Protein AF-A0A9D6I3B8-F1 (afdb_monomer_lite)

pLDDT: mean 81.11, std 9.24, range [53.44, 91.25]

Radius of gyration: 12.64 Å; chains: 1; bounding box: 28×26×33 Å

Secondary structure (DSSP, 8-state):
---EEEEE-S-HHHHHHHHHHS-TTSEEEE-SSPPS--TTS---EEEEEGGGS-TT-HHHHHHHHHTTTS-EEEEES-HHHHTTS--SEEEESSP-HHHHHHHHHTT-

Foldseek 3Di:
DAAEEEEQDPDPVVLVVVVVLGDPSHHYHYDPPDDPDPPDDPHQEYEHEVVVPDPPDPSLVVQLVVQVVHAYEYEYCDPVSPVVRNHPYYAYPVGPSVVVNVSVVVSD

Sequence (108 aa):
MGLHALVLVQDSGLRELIRDLLLPDDEVLAVWPPPDDLRGAATQLLVVDADDLPEGTPHRELIRRWSRELPTVLLSSRVATARRHGVCLVLPKPIPLPLFYAFVDALR

Structure (mmCIF, N/CA/C/O backbone):
data_AF-A0A9D6I3B8-F1
#
_entry.id   AF-A0A9D6I3B8-F1
#
loop_
_atom_site.group_PDB
_atom_site.id
_atom_site.type_symbol
_atom_site.label_atom_id
_atom_site.label_alt_id
_atom_site.label_comp_id
_atom_site.label_asym_id
_atom_site.label_entity_id
_atom_site.label_seq_id
_atom_site.pdbx_PDB_ins_code
_atom_site.Cartn_x
_atom_site.Cartn_y
_atom_site.Cartn_z
_atom_site.occupancy
_atom_site.B_iso_or_equiv
_atom_site.auth_seq_id
_atom_site.auth_comp_id
_atom_site.auth_asym_id
_atom_site.auth_atom_id
_atom_site.pdbx_PDB_model_num
ATOM 1 N N . MET A 1 1 ? -12.457 0.241 14.259 1.00 64.81 1 MET A N 1
ATOM 2 C CA . MET A 1 1 ? -11.339 -0.713 14.417 1.00 64.81 1 MET A CA 1
ATOM 3 C C . MET A 1 1 ? -10.180 -0.142 13.622 1.00 64.81 1 MET A C 1
ATOM 5 O O . MET A 1 1 ? -10.447 0.371 12.544 1.00 64.81 1 MET A O 1
ATOM 9 N N . GLY A 1 2 ? -8.965 -0.128 14.173 1.00 77.12 2 GLY A N 1
ATOM 10 C CA . GLY A 1 2 ? -7.787 0.372 13.457 1.00 77.12 2 GLY A CA 1
ATOM 11 C C . GLY A 1 2 ? -7.385 -0.575 12.329 1.00 77.12 2 GLY A C 1
ATOM 12 O O . GLY A 1 2 ? -7.513 -1.790 12.482 1.00 77.12 2 GLY A O 1
ATOM 13 N N . LEU A 1 3 ? -6.943 -0.027 11.199 1.00 85.19 3 LEU A N 1
ATOM 14 C CA . LEU A 1 3 ? -6.412 -0.787 10.073 1.00 85.19 3 LEU A CA 1
ATOM 15 C C . LEU A 1 3 ? -4.924 -1.070 10.300 1.00 85.19 3 LEU A C 1
ATOM 17 O O . LEU A 1 3 ? -4.153 -0.155 10.575 1.00 85.19 3 LEU A O 1
ATOM 21 N N . HIS A 1 4 ? -4.491 -2.314 10.123 1.00 87.69 4 HIS A N 1
ATOM 22 C CA . HIS A 1 4 ? -3.070 -2.661 10.175 1.00 87.69 4 HIS A CA 1
ATOM 23 C C . HIS A 1 4 ? -2.493 -2.661 8.754 1.00 87.69 4 HIS A C 1
ATOM 25 O O . HIS A 1 4 ? -2.791 -3.552 7.949 1.00 87.69 4 HIS A O 1
ATOM 31 N N . ALA A 1 5 ? -1.667 -1.669 8.429 1.00 88.88 5 ALA A N 1
ATOM 32 C CA . ALA A 1 5 ? -1.083 -1.488 7.104 1.00 88.88 5 ALA A CA 1
ATOM 33 C C . ALA A 1 5 ? 0.421 -1.804 7.095 1.00 88.88 5 ALA A C 1
ATOM 35 O O . ALA A 1 5 ? 1.187 -1.269 7.895 1.00 88.88 5 ALA A O 1
ATOM 36 N N . LEU A 1 6 ? 0.860 -2.636 6.148 1.00 89.50 6 LEU A N 1
ATOM 37 C CA . LEU A 1 6 ? 2.272 -2.853 5.839 1.00 89.50 6 LEU A CA 1
ATOM 38 C C . LEU A 1 6 ? 2.681 -1.936 4.684 1.00 89.50 6 LEU A C 1
ATOM 40 O O . LEU A 1 6 ? 2.139 -2.044 3.584 1.00 89.50 6 LEU A O 1
ATOM 44 N N . VAL A 1 7 ? 3.651 -1.055 4.921 1.00 90.31 7 VAL A N 1
ATOM 45 C CA . VAL A 1 7 ? 4.139 -0.072 3.944 1.00 90.31 7 VAL A CA 1
ATOM 46 C C . VAL A 1 7 ? 5.553 -0.445 3.501 1.00 90.31 7 VAL A C 1
ATOM 48 O O . VAL A 1 7 ? 6.512 -0.311 4.262 1.00 90.31 7 VAL A O 1
ATOM 51 N N . LEU A 1 8 ? 5.679 -0.904 2.255 1.00 89.56 8 LEU A N 1
ATOM 52 C CA . LEU A 1 8 ? 6.930 -1.301 1.606 1.00 89.56 8 LEU A CA 1
ATOM 53 C C . LEU A 1 8 ? 7.401 -0.194 0.661 1.00 89.56 8 LEU A C 1
ATOM 55 O O . LEU A 1 8 ? 7.133 -0.224 -0.542 1.00 89.56 8 LEU A O 1
ATOM 59 N N . VAL A 1 9 ? 8.071 0.804 1.230 1.00 88.69 9 VAL A N 1
ATOM 60 C CA . VAL A 1 9 ? 8.547 1.993 0.513 1.00 88.69 9 VAL A CA 1
ATOM 61 C C . VAL A 1 9 ? 9.950 2.353 1.012 1.00 88.69 9 VAL A C 1
ATOM 63 O O . VAL A 1 9 ? 10.186 2.409 2.225 1.00 88.69 9 VAL A O 1
ATOM 66 N N . GLN A 1 10 ? 10.893 2.585 0.099 1.00 88.56 10 GLN A N 1
ATOM 67 C CA . GLN A 1 10 ? 12.250 3.043 0.414 1.00 88.56 10 GLN A CA 1
ATOM 68 C C . GLN A 1 10 ? 12.273 4.520 0.786 1.00 88.56 10 GLN A C 1
ATOM 70 O O . GLN A 1 10 ? 12.929 4.897 1.761 1.00 88.56 10 GLN A O 1
ATOM 75 N N . ASP A 1 11 ? 11.555 5.341 0.020 1.00 88.38 11 ASP A N 1
ATOM 76 C CA . ASP A 1 11 ? 11.518 6.789 0.194 1.00 88.38 11 ASP A CA 1
ATOM 77 C C . ASP A 1 11 ? 10.905 7.175 1.550 1.00 88.38 11 ASP A C 1
ATOM 79 O O . ASP A 1 11 ? 9.746 6.881 1.855 1.00 88.38 11 ASP A O 1
ATOM 83 N N . SER A 1 12 ? 11.698 7.835 2.398 1.00 85.88 12 SER A N 1
ATOM 84 C CA . SER A 1 12 ? 11.256 8.207 3.742 1.00 85.88 12 SER A CA 1
ATOM 85 C C . SER A 1 12 ? 10.153 9.260 3.734 1.00 85.88 12 SER A C 1
ATOM 87 O O . SER A 1 12 ? 9.278 9.190 4.587 1.00 85.88 12 SER A O 1
ATOM 89 N N . GLY A 1 13 ? 10.156 10.198 2.7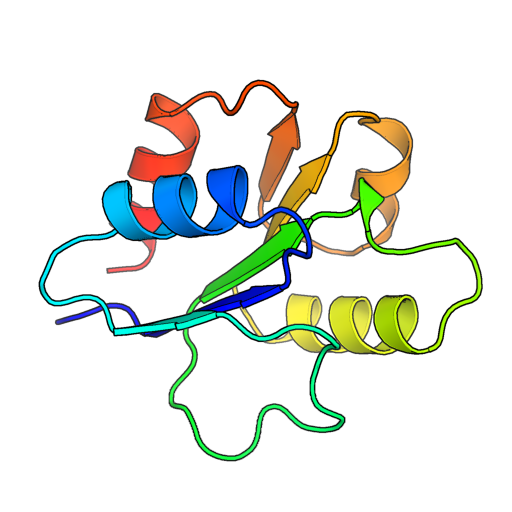83 1.00 87.88 13 GLY A N 1
ATOM 90 C CA . GLY A 1 13 ? 9.118 11.227 2.690 1.00 87.88 13 GLY A CA 1
ATOM 91 C C . GLY A 1 13 ? 7.760 10.637 2.313 1.00 87.88 13 GLY A C 1
ATOM 92 O O . GLY A 1 13 ? 6.741 10.983 2.901 1.00 87.88 13 GLY A O 1
ATOM 93 N N . LEU A 1 14 ? 7.752 9.689 1.382 1.00 87.31 14 LEU A N 1
ATOM 94 C CA . LEU A 1 14 ? 6.571 8.955 0.961 1.00 87.31 14 LEU A CA 1
ATOM 95 C C . LEU A 1 14 ? 6.053 8.037 2.070 1.00 87.31 14 LEU A C 1
ATOM 97 O O . LEU A 1 14 ? 4.842 7.930 2.244 1.00 87.31 14 LEU A O 1
ATOM 101 N N . ARG A 1 15 ? 6.942 7.410 2.852 1.00 87.88 15 ARG A N 1
ATOM 102 C CA . ARG A 1 15 ? 6.540 6.650 4.047 1.00 87.88 15 ARG A CA 1
ATOM 103 C C . ARG A 1 15 ? 5.827 7.518 5.075 1.00 87.88 15 ARG A C 1
ATOM 105 O O . ARG A 1 15 ? 4.769 7.112 5.545 1.00 87.88 15 ARG A O 1
ATOM 112 N N . GLU A 1 16 ? 6.395 8.676 5.418 1.00 86.44 16 GLU A N 1
ATOM 113 C CA . GLU A 1 16 ? 5.756 9.607 6.357 1.00 86.44 16 GLU A CA 1
ATOM 114 C C . GLU A 1 16 ? 4.424 10.111 5.798 1.00 86.44 16 GLU A C 1
ATOM 116 O O . GLU A 1 16 ? 3.421 10.051 6.496 1.00 86.44 16 GLU A O 1
ATOM 121 N N . LEU A 1 17 ? 4.370 10.463 4.507 1.00 87.50 17 LEU A N 1
ATOM 122 C CA . LEU A 1 17 ? 3.117 10.837 3.854 1.00 87.50 17 LEU A CA 1
ATOM 123 C C . LEU A 1 17 ? 2.061 9.734 3.999 1.00 87.50 17 LEU A C 1
ATOM 125 O O . LEU A 1 17 ? 0.954 10.015 4.426 1.00 87.50 17 LEU A O 1
ATOM 129 N N . ILE A 1 18 ? 2.375 8.477 3.675 1.00 87.25 18 ILE A N 1
ATOM 130 C CA . ILE A 1 18 ? 1.411 7.370 3.803 1.00 87.25 18 ILE A CA 1
ATOM 131 C C . ILE A 1 18 ? 0.967 7.192 5.257 1.00 87.25 18 ILE A C 1
ATOM 133 O O . ILE A 1 18 ? -0.211 6.936 5.492 1.00 87.25 18 ILE A O 1
ATOM 137 N N . ARG A 1 19 ? 1.878 7.347 6.224 1.00 85.56 19 ARG A N 1
ATOM 138 C CA . ARG A 1 19 ? 1.543 7.286 7.650 1.00 85.56 19 ARG A CA 1
ATOM 139 C C . ARG A 1 19 ? 0.580 8.407 8.045 1.00 85.56 19 ARG A C 1
ATOM 141 O O . ARG A 1 19 ? -0.415 8.114 8.694 1.00 85.56 19 ARG A O 1
ATOM 148 N N . ASP A 1 20 ? 0.823 9.634 7.592 1.00 85.19 20 ASP A N 1
ATOM 149 C CA . ASP A 1 20 ? -0.042 10.797 7.835 1.00 85.19 20 ASP A CA 1
ATOM 150 C C . ASP A 1 20 ? -1.420 10.671 7.159 1.00 85.19 20 ASP A C 1
ATOM 152 O O . ASP A 1 20 ? -2.397 11.282 7.593 1.00 85.19 20 ASP A O 1
ATOM 156 N N . LEU A 1 21 ? -1.514 9.897 6.071 1.00 82.88 21 LEU A N 1
ATOM 157 C CA . LEU A 1 21 ? -2.774 9.624 5.373 1.00 82.88 21 LEU A CA 1
ATOM 158 C C . LEU A 1 21 ? -3.626 8.544 6.063 1.00 82.88 21 LEU A C 1
ATOM 160 O O . LEU A 1 21 ? -4.816 8.430 5.761 1.00 82.88 21 LEU A O 1
ATOM 164 N N . LEU A 1 22 ? -3.040 7.735 6.943 1.00 81.19 22 LEU A N 1
ATOM 165 C CA . LEU A 1 22 ? -3.755 6.728 7.725 1.00 81.19 22 LEU A CA 1
ATOM 166 C C . LEU A 1 22 ? -4.248 7.342 9.049 1.00 81.19 22 LEU A C 1
ATOM 168 O O . LEU A 1 22 ? -3.769 8.388 9.484 1.00 81.19 22 LEU A O 1
ATOM 172 N N . LEU A 1 23 ? -5.289 6.761 9.655 1.00 74.69 23 LEU A N 1
ATOM 173 C CA . LEU A 1 23 ? -5.862 7.304 10.891 1.00 74.69 23 LEU A CA 1
ATOM 174 C C . LEU A 1 23 ? -4.910 7.088 12.082 1.00 74.69 23 LEU A C 1
ATOM 176 O O . LEU A 1 23 ? -4.130 6.142 12.069 1.00 74.69 23 LEU A O 1
ATOM 180 N N . PRO A 1 24 ? -5.016 7.893 13.158 1.00 71.06 24 PRO A N 1
ATOM 181 C CA . PRO A 1 24 ? -4.185 7.731 14.357 1.00 71.06 24 PRO A CA 1
ATOM 182 C C . PRO A 1 24 ? -4.297 6.354 15.027 1.00 71.06 24 PRO A C 1
ATOM 184 O O . PRO A 1 24 ? -3.360 5.917 15.687 1.00 71.06 24 PRO A O 1
ATOM 187 N N . ASP A 1 25 ? -5.445 5.693 14.861 1.00 73.88 25 ASP A N 1
ATOM 188 C CA . ASP A 1 25 ? -5.712 4.354 15.393 1.00 73.88 25 ASP A CA 1
ATOM 189 C C . ASP A 1 25 ? -5.221 3.231 14.457 1.00 73.88 25 ASP A C 1
ATOM 191 O O . ASP A 1 25 ? -5.298 2.059 14.827 1.00 73.88 25 ASP A O 1
ATOM 195 N N . ASP A 1 26 ? -4.751 3.558 13.247 1.00 79.06 26 ASP A N 1
ATOM 196 C CA . ASP A 1 26 ? -4.206 2.587 12.298 1.00 79.06 26 ASP A CA 1
ATOM 197 C C . ASP A 1 26 ? -2.759 2.234 12.676 1.00 79.06 26 ASP A C 1
ATOM 199 O O . ASP A 1 26 ? -1.916 3.100 12.925 1.00 79.06 26 ASP A O 1
ATOM 203 N N . GLU A 1 27 ? -2.437 0.942 12.677 1.00 81.44 27 GLU A N 1
ATOM 204 C CA . GLU A 1 27 ? -1.075 0.481 12.924 1.00 81.44 27 GLU A CA 1
ATOM 205 C C . GLU A 1 27 ? -0.309 0.409 11.600 1.00 81.44 27 GLU A C 1
ATOM 207 O O . GLU A 1 27 ? -0.597 -0.422 10.735 1.00 81.44 27 GLU A O 1
ATOM 212 N N . VAL A 1 28 ? 0.689 1.280 11.435 1.00 81.75 28 VAL A N 1
ATOM 213 C CA . VAL A 1 28 ? 1.500 1.356 10.213 1.00 81.75 28 VAL A CA 1
ATOM 214 C C . VAL A 1 28 ? 2.865 0.719 10.443 1.00 81.75 28 VAL A C 1
ATOM 216 O O . VAL A 1 28 ? 3.779 1.345 10.987 1.00 81.75 28 VAL A O 1
ATOM 219 N N . LEU A 1 29 ? 3.036 -0.509 9.958 1.00 80.44 29 LEU A N 1
ATOM 220 C CA . LEU A 1 29 ? 4.340 -1.159 9.909 1.00 80.44 29 LEU A CA 1
ATOM 221 C C . LEU A 1 29 ? 5.048 -0.732 8.619 1.00 80.44 29 LEU A C 1
ATOM 223 O O . LEU A 1 29 ? 4.751 -1.229 7.536 1.00 80.44 29 LEU A O 1
ATOM 227 N N . ALA A 1 30 ? 5.983 0.210 8.709 1.00 77.69 30 ALA A N 1
ATOM 228 C CA . ALA A 1 30 ? 6.780 0.627 7.560 1.00 77.69 30 ALA A CA 1
ATOM 229 C C . ALA A 1 30 ? 8.104 -0.148 7.536 1.00 77.69 30 ALA A C 1
ATOM 231 O O . ALA A 1 30 ? 8.953 0.054 8.403 1.00 77.69 30 ALA A O 1
ATOM 232 N N . VAL A 1 31 ? 8.279 -1.039 6.558 1.00 76.19 31 VAL A N 1
ATOM 233 C CA . VAL A 1 31 ? 9.431 -1.950 6.493 1.00 76.19 31 VAL A CA 1
ATOM 234 C C . VAL A 1 31 ? 10.053 -1.895 5.107 1.00 76.19 31 VAL A C 1
ATOM 236 O O . VAL A 1 31 ? 9.379 -2.073 4.095 1.00 76.19 31 VAL A O 1
ATOM 239 N N . TRP A 1 32 ? 11.362 -1.668 5.061 1.00 76.50 32 TRP A N 1
ATOM 240 C CA . TRP A 1 32 ? 12.162 -1.906 3.870 1.00 76.50 32 TRP A CA 1
ATOM 241 C C . TRP A 1 32 ? 13.548 -2.428 4.267 1.00 76.50 32 TRP A C 1
ATOM 243 O O . TRP A 1 32 ? 14.185 -1.796 5.115 1.00 76.50 32 TRP A O 1
ATOM 253 N N . PRO A 1 33 ? 14.059 -3.518 3.661 1.00 79.88 33 PRO A N 1
ATOM 254 C CA . PRO A 1 33 ? 13.455 -4.341 2.599 1.00 79.88 33 PRO A CA 1
ATOM 255 C C . PRO A 1 33 ? 12.234 -5.158 3.072 1.00 79.88 33 PRO A C 1
ATOM 257 O O . PRO A 1 33 ? 12.044 -5.297 4.279 1.00 79.88 33 PRO A O 1
ATOM 260 N N . PRO A 1 34 ? 11.394 -5.689 2.159 1.00 81.19 34 PRO A N 1
ATOM 261 C CA . PRO A 1 34 ? 10.268 -6.548 2.530 1.00 81.19 34 PRO A CA 1
ATOM 262 C C . PRO A 1 34 ? 1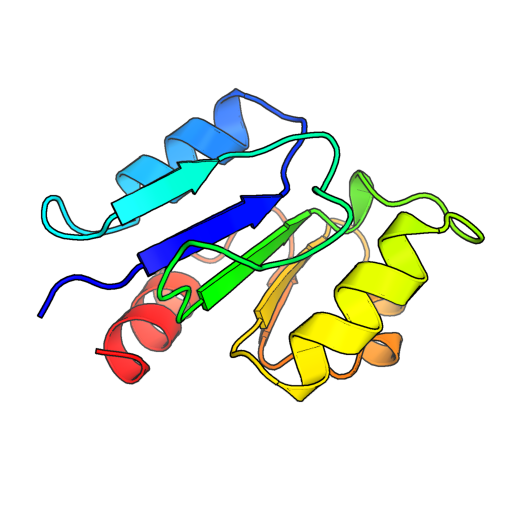0.728 -7.782 3.329 1.00 81.19 34 PRO A C 1
ATOM 264 O O . PRO A 1 34 ? 11.725 -8.393 2.943 1.00 81.19 34 PRO A O 1
ATOM 267 N N . PRO A 1 35 ? 10.035 -8.169 4.417 1.00 81.31 35 PRO A N 1
ATOM 268 C CA . PRO A 1 35 ? 10.374 -9.375 5.175 1.00 81.31 35 PRO A CA 1
ATOM 269 C C . PRO A 1 35 ? 10.047 -10.649 4.381 1.00 81.31 35 PRO A C 1
ATOM 271 O O . PRO A 1 35 ? 9.150 -10.636 3.549 1.00 81.31 35 PRO A O 1
ATOM 274 N N . ASP A 1 36 ? 10.711 -11.773 4.663 1.00 76.50 36 ASP A N 1
ATOM 275 C CA . ASP A 1 36 ? 10.476 -13.033 3.927 1.00 76.50 36 ASP A CA 1
ATOM 276 C C . ASP A 1 36 ? 9.065 -13.620 4.136 1.00 76.50 36 ASP A C 1
ATOM 278 O O . ASP A 1 36 ? 8.550 -14.340 3.280 1.00 76.50 36 ASP A O 1
ATOM 282 N N . ASP A 1 37 ? 8.417 -13.291 5.255 1.00 74.38 37 ASP A N 1
ATOM 283 C CA . ASP A 1 37 ? 7.081 -13.754 5.624 1.00 74.38 37 ASP A CA 1
ATOM 284 C C . ASP A 1 37 ? 6.258 -12.612 6.244 1.00 74.38 37 ASP A C 1
ATOM 286 O O . ASP A 1 37 ? 6.772 -11.801 7.012 1.00 74.38 37 ASP A O 1
ATOM 290 N N . LEU A 1 38 ? 4.939 -12.615 6.008 1.00 73.31 38 LEU A N 1
ATOM 291 C CA . LEU A 1 38 ? 3.971 -11.726 6.684 1.00 73.31 38 LEU A CA 1
ATOM 292 C C . LEU A 1 38 ? 3.681 -12.134 8.145 1.00 73.31 38 LEU A C 1
ATOM 294 O O . LEU A 1 38 ? 2.772 -11.602 8.781 1.00 73.31 38 LEU A O 1
ATOM 298 N N . ARG A 1 39 ? 4.398 -13.127 8.687 1.00 54.31 39 ARG A N 1
ATOM 299 C CA . ARG A 1 39 ? 4.034 -13.798 9.942 1.00 54.31 39 ARG A CA 1
ATOM 300 C C . ARG A 1 39 ? 4.282 -12.899 11.155 1.00 54.31 39 ARG A C 1
ATOM 302 O O . ARG A 1 39 ? 5.396 -12.827 11.660 1.00 54.31 39 ARG A O 1
ATOM 309 N N . GLY A 1 40 ? 3.214 -12.288 11.666 1.00 53.44 40 GLY A N 1
ATOM 310 C CA . GLY A 1 40 ? 3.190 -11.689 13.006 1.00 53.44 40 GLY A CA 1
ATOM 311 C C . GLY A 1 40 ? 2.225 -10.520 13.170 1.00 53.44 40 GLY A C 1
ATOM 312 O O . GLY A 1 40 ? 1.736 -10.301 14.272 1.00 53.44 40 GLY A O 1
ATOM 313 N N . ALA A 1 41 ? 1.902 -9.814 12.089 1.00 54.38 41 ALA A N 1
ATOM 314 C CA . ALA A 1 41 ? 0.965 -8.701 12.123 1.00 54.38 41 ALA A CA 1
ATOM 315 C C . ALA A 1 41 ? -0.362 -9.134 11.499 1.00 54.38 41 ALA A C 1
ATOM 317 O O . ALA A 1 41 ? -0.380 -9.811 10.472 1.00 54.38 41 ALA A O 1
ATOM 318 N N . ALA A 1 42 ? -1.481 -8.736 12.099 1.00 74.38 42 ALA A N 1
ATOM 319 C CA . ALA A 1 42 ? -2.811 -8.852 11.512 1.00 74.38 42 ALA A CA 1
ATOM 320 C C . ALA A 1 42 ? -2.962 -7.882 10.321 1.00 74.38 42 ALA A C 1
ATOM 322 O O . ALA A 1 42 ? -3.898 -7.097 10.283 1.00 74.38 42 ALA A O 1
ATOM 323 N N . THR A 1 43 ? -2.006 -7.877 9.384 1.00 82.94 43 THR A N 1
ATOM 324 C CA . THR A 1 43 ? -1.942 -6.942 8.263 1.00 82.94 43 THR A CA 1
ATOM 325 C C . THR A 1 43 ? -3.174 -7.109 7.388 1.00 82.94 43 THR A C 1
ATOM 327 O O . THR A 1 43 ? -3.427 -8.180 6.845 1.00 82.94 43 THR A O 1
ATOM 330 N N . GLN A 1 44 ? -3.919 -6.022 7.239 1.00 86.81 44 GLN A N 1
ATOM 331 C CA . GLN A 1 44 ? -5.147 -5.936 6.454 1.00 86.81 44 GLN A CA 1
ATOM 332 C C . GLN A 1 44 ? -4.932 -5.192 5.135 1.00 86.81 44 GLN A C 1
ATOM 334 O O . GLN A 1 44 ? -5.698 -5.377 4.193 1.00 86.81 44 GLN A O 1
ATOM 339 N N . LEU A 1 45 ? -3.895 -4.356 5.057 1.00 89.50 45 LEU A N 1
ATOM 340 C CA . LEU A 1 45 ? -3.569 -3.566 3.877 1.00 89.50 45 LEU A CA 1
ATOM 341 C C . LEU A 1 45 ? -2.076 -3.655 3.572 1.00 89.50 45 LEU A C 1
ATOM 343 O O . LEU A 1 45 ? -1.237 -3.491 4.453 1.00 89.50 45 LEU A O 1
ATOM 347 N N . LEU A 1 46 ? -1.749 -3.848 2.300 1.00 90.44 46 LEU A N 1
ATOM 348 C CA . LEU A 1 46 ? -0.398 -3.725 1.780 1.00 90.44 46 LEU A CA 1
ATOM 349 C C . LEU A 1 46 ? -0.287 -2.456 0.922 1.00 90.44 46 LEU A C 1
ATOM 351 O O . LEU A 1 46 ? -1.040 -2.282 -0.034 1.00 90.44 46 LEU A O 1
ATOM 355 N N . VAL A 1 47 ? 0.667 -1.579 1.225 1.00 91.25 47 VAL A N 1
ATOM 356 C CA . VAL A 1 47 ? 1.013 -0.419 0.392 1.00 91.25 47 VAL A CA 1
ATOM 357 C C . VAL A 1 47 ? 2.434 -0.597 -0.111 1.00 91.25 47 VAL A C 1
ATOM 359 O O . VAL A 1 47 ? 3.355 -0.796 0.676 1.00 91.25 47 VAL A O 1
ATOM 362 N N . VAL A 1 48 ? 2.620 -0.543 -1.424 1.00 90.31 48 VAL A N 1
ATOM 363 C CA . VAL A 1 48 ? 3.897 -0.869 -2.062 1.00 90.31 48 VAL A CA 1
ATOM 364 C C . VAL A 1 48 ? 4.288 0.206 -3.051 1.00 90.31 48 VAL A C 1
ATOM 366 O O . VAL A 1 48 ? 3.484 0.571 -3.906 1.00 90.31 48 VAL A O 1
ATOM 369 N N . ASP A 1 49 ? 5.542 0.638 -3.005 1.00 90.00 49 ASP A N 1
ATOM 370 C CA . ASP A 1 49 ? 6.135 1.402 -4.095 1.00 90.00 49 ASP A CA 1
ATOM 371 C C . ASP A 1 49 ? 6.704 0.467 -5.173 1.00 90.00 49 ASP A C 1
ATOM 373 O O . ASP A 1 49 ? 7.668 -0.265 -4.956 1.00 90.00 49 ASP A O 1
ATOM 377 N N . ALA A 1 50 ? 6.096 0.474 -6.358 1.00 84.81 50 ALA A N 1
ATOM 378 C CA . ALA A 1 50 ? 6.562 -0.319 -7.491 1.00 84.81 50 ALA A CA 1
ATOM 379 C C . ALA A 1 50 ? 7.899 0.171 -8.049 1.00 84.81 50 ALA A C 1
ATOM 381 O O . ALA A 1 50 ? 8.613 -0.610 -8.676 1.00 84.81 50 ALA A O 1
ATOM 382 N N . ASP A 1 51 ? 8.217 1.453 -7.870 1.00 84.38 51 ASP A N 1
ATOM 383 C CA . ASP A 1 51 ? 9.450 2.030 -8.397 1.00 84.38 51 ASP A CA 1
ATOM 384 C C . ASP A 1 51 ? 10.670 1.532 -7.596 1.00 84.38 51 ASP A C 1
ATOM 386 O O . ASP A 1 51 ? 11.771 1.451 -8.138 1.00 84.38 51 ASP A O 1
ATOM 390 N N . ASP A 1 52 ? 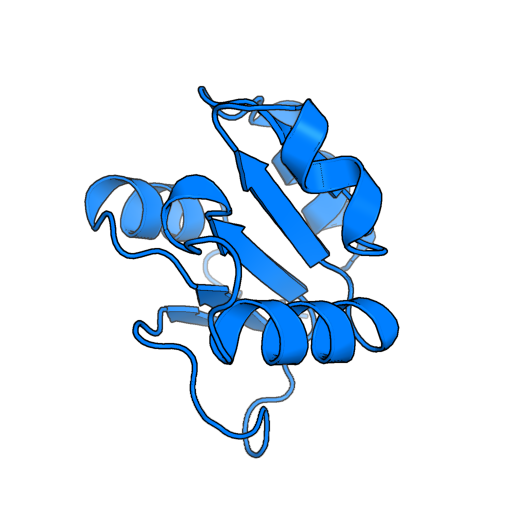10.441 1.085 -6.356 1.00 83.00 52 ASP A N 1
ATOM 391 C CA . ASP A 1 52 ? 11.436 0.472 -5.470 1.00 83.00 52 ASP A CA 1
ATOM 392 C C . ASP A 1 52 ? 11.639 -1.033 -5.722 1.00 83.00 52 ASP A C 1
ATOM 394 O O . ASP A 1 52 ? 12.465 -1.673 -5.063 1.00 83.00 52 ASP A O 1
ATOM 398 N N . LEU A 1 53 ? 10.898 -1.620 -6.672 1.00 79.81 53 LEU A N 1
ATOM 399 C CA . LEU A 1 53 ? 10.915 -3.048 -6.994 1.00 79.81 53 LEU A CA 1
ATOM 400 C C . LEU A 1 53 ? 11.467 -3.295 -8.403 1.00 79.81 53 LEU A C 1
ATOM 402 O O . LEU A 1 53 ? 10.698 -3.386 -9.368 1.00 79.81 53 LEU A O 1
ATOM 406 N N . PRO A 1 54 ? 12.794 -3.469 -8.548 1.00 71.81 54 PRO A N 1
ATOM 407 C CA . PRO A 1 54 ? 13.392 -3.798 -9.831 1.00 71.81 54 PRO A CA 1
ATOM 408 C C . PRO A 1 54 ? 12.810 -5.092 -10.410 1.00 71.81 54 PRO A C 1
ATOM 410 O O . PRO A 1 54 ? 12.442 -6.027 -9.684 1.00 71.81 54 PRO A O 1
ATOM 413 N N . GLU A 1 55 ? 12.746 -5.171 -11.740 1.00 71.00 55 GLU A N 1
ATOM 414 C CA . GLU A 1 55 ? 12.302 -6.390 -12.413 1.00 71.00 55 GLU A CA 1
ATOM 415 C C . GLU A 1 55 ? 13.236 -7.569 -12.105 1.00 71.00 55 GLU A C 1
ATOM 417 O O . GLU A 1 55 ? 14.451 -7.411 -12.029 1.00 71.00 55 GLU A O 1
ATOM 422 N N . GLY A 1 56 ? 12.660 -8.762 -11.925 1.00 72.38 56 GLY A N 1
ATOM 423 C CA . GLY A 1 56 ? 13.423 -9.983 -11.640 1.00 72.38 56 GLY A CA 1
ATOM 424 C C . GLY A 1 56 ? 13.889 -10.132 -10.189 1.00 72.38 56 GLY A C 1
ATOM 425 O O . GLY A 1 56 ? 14.647 -11.050 -9.895 1.00 72.38 56 GLY A O 1
ATOM 426 N N . THR A 1 57 ? 13.449 -9.260 -9.278 1.00 76.81 57 THR A N 1
ATOM 427 C CA . THR A 1 57 ? 13.790 -9.374 -7.853 1.00 76.81 57 THR A CA 1
ATOM 428 C C . THR A 1 57 ? 12.871 -10.351 -7.110 1.00 76.81 57 THR A C 1
ATOM 430 O O . THR A 1 57 ? 11.674 -10.413 -7.412 1.00 76.81 57 THR A O 1
ATOM 433 N N . PRO A 1 58 ? 13.382 -11.061 -6.084 1.00 78.75 58 PRO A N 1
ATOM 434 C CA . PRO A 1 58 ? 12.565 -11.944 -5.244 1.00 78.75 58 PRO A CA 1
ATOM 435 C C . PRO A 1 58 ? 11.425 -11.187 -4.542 1.00 78.75 58 PRO A C 1
ATOM 437 O O . PRO A 1 58 ? 10.324 -11.713 -4.390 1.00 78.75 58 PRO A O 1
ATOM 440 N N . HIS A 1 59 ? 11.633 -9.906 -4.216 1.00 80.38 59 HIS A N 1
ATOM 441 C CA . HIS A 1 59 ? 10.605 -9.044 -3.626 1.00 80.38 59 HIS A CA 1
ATOM 442 C C . HIS A 1 59 ? 9.371 -8.878 -4.527 1.00 80.38 59 HIS A C 1
ATOM 444 O O . HIS A 1 59 ? 8.249 -8.781 -4.036 1.00 80.38 59 HIS A O 1
ATOM 450 N N . ARG A 1 60 ? 9.540 -8.884 -5.856 1.00 80.25 60 ARG A N 1
ATOM 451 C CA . ARG A 1 60 ? 8.423 -8.751 -6.801 1.00 80.25 60 ARG A CA 1
ATOM 452 C C . ARG A 1 60 ? 7.513 -9.982 -6.786 1.00 80.25 60 ARG A C 1
ATOM 454 O O . ARG A 1 60 ? 6.293 -9.847 -6.906 1.00 80.25 60 ARG A O 1
ATOM 461 N N . GLU A 1 61 ? 8.092 -11.173 -6.652 1.00 81.56 61 GLU A N 1
ATOM 462 C CA . GLU A 1 61 ? 7.335 -12.424 -6.532 1.00 81.56 61 GLU A CA 1
ATOM 463 C C . GLU A 1 61 ? 6.632 -12.528 -5.180 1.00 81.56 61 GLU A C 1
ATOM 465 O O . GLU A 1 61 ? 5.453 -12.883 -5.129 1.00 81.56 61 GLU A O 1
ATOM 470 N N . LEU A 1 62 ? 7.329 -12.137 -4.112 1.00 83.81 62 LEU A N 1
ATOM 471 C CA . LEU A 1 62 ? 6.795 -12.055 -2.758 1.00 83.81 62 LEU A CA 1
ATOM 472 C C . LEU A 1 62 ? 5.556 -11.149 -2.695 1.00 83.81 62 LEU A C 1
ATOM 474 O O . LEU A 1 62 ? 4.485 -11.578 -2.271 1.00 83.81 62 LEU A O 1
ATOM 478 N N . ILE A 1 63 ? 5.661 -9.928 -3.218 1.00 84.25 63 ILE A N 1
ATOM 479 C CA . ILE A 1 63 ? 4.559 -8.960 -3.221 1.00 84.25 63 ILE A CA 1
ATOM 480 C C . ILE A 1 63 ? 3.405 -9.455 -4.084 1.00 84.25 63 ILE A C 1
ATOM 482 O O . ILE A 1 63 ? 2.255 -9.387 -3.667 1.00 84.25 63 ILE A O 1
ATOM 486 N N . ARG A 1 64 ? 3.690 -10.048 -5.250 1.00 84.00 64 ARG A N 1
ATOM 487 C CA . ARG A 1 64 ? 2.651 -10.673 -6.082 1.00 84.00 64 ARG A CA 1
ATOM 488 C C . ARG A 1 64 ? 1.904 -11.783 -5.337 1.00 84.00 64 ARG A C 1
ATOM 490 O O . ARG A 1 64 ? 0.716 -11.974 -5.590 1.00 84.00 64 ARG A O 1
ATOM 497 N N . ARG A 1 65 ? 2.581 -12.543 -4.473 1.00 85.50 65 ARG A N 1
ATOM 498 C CA . ARG A 1 65 ? 1.942 -13.565 -3.638 1.00 85.50 65 ARG A CA 1
ATOM 499 C C . ARG A 1 65 ? 1.042 -12.914 -2.591 1.00 85.50 65 ARG A C 1
ATOM 501 O O . ARG A 1 65 ? -0.130 -13.263 -2.533 1.00 85.50 65 ARG A O 1
ATOM 508 N N . TRP A 1 66 ? 1.551 -11.941 -1.842 1.00 86.88 66 TRP A N 1
ATOM 509 C CA . TRP A 1 66 ? 0.786 -11.244 -0.804 1.00 86.88 66 TRP A CA 1
ATOM 510 C C . TRP A 1 66 ? -0.426 -10.495 -1.357 1.00 86.88 66 TRP A C 1
ATOM 512 O O . TRP A 1 66 ? -1.501 -10.556 -0.770 1.00 86.88 66 TRP A O 1
ATOM 522 N N . SER A 1 67 ? -0.313 -9.887 -2.539 1.00 86.44 67 SER A N 1
ATOM 523 C CA . SER A 1 67 ? -1.427 -9.189 -3.191 1.00 86.44 67 SER A CA 1
ATOM 524 C C . SER A 1 67 ? -2.587 -10.081 -3.625 1.00 86.44 67 SER A C 1
ATOM 526 O O . SER A 1 67 ? -3.648 -9.566 -3.959 1.00 86.44 67 SER A O 1
ATOM 528 N N . ARG A 1 68 ? -2.418 -11.409 -3.631 1.00 84.25 68 ARG A N 1
ATOM 529 C CA . ARG A 1 68 ? -3.532 -12.347 -3.850 1.00 84.25 68 ARG A CA 1
ATOM 530 C C . ARG A 1 68 ? -4.340 -12.611 -2.586 1.00 84.25 68 ARG A C 1
ATOM 532 O O . ARG A 1 68 ? -5.466 -13.082 -2.690 1.00 84.25 68 ARG A O 1
ATOM 539 N N . GLU A 1 69 ? -3.744 -12.370 -1.425 1.00 84.44 69 GLU A N 1
ATOM 540 C CA . GLU A 1 69 ? -4.310 -12.693 -0.115 1.00 84.44 69 GLU A CA 1
ATOM 541 C C . GLU A 1 69 ? -4.761 -11.427 0.627 1.00 84.44 69 GLU A C 1
ATOM 543 O O . GLU A 1 69 ? -5.652 -11.503 1.468 1.00 84.44 69 GLU A O 1
ATOM 548 N N . LEU A 1 70 ? -4.190 -10.265 0.286 1.00 86.19 70 LEU A N 1
ATOM 549 C CA . LEU A 1 70 ? -4.437 -8.992 0.955 1.00 86.19 70 LEU A CA 1
ATOM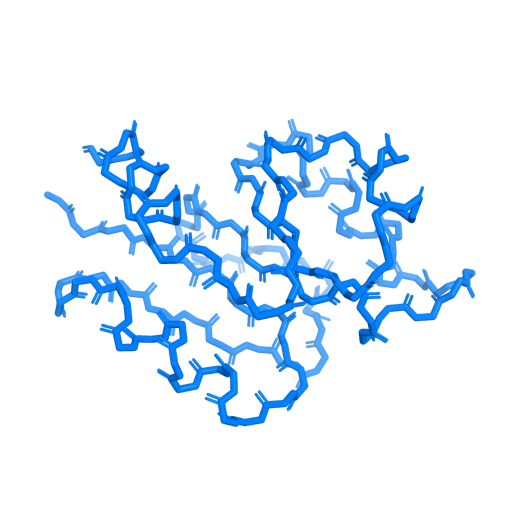 550 C C . LEU A 1 70 ? -4.796 -7.867 -0.026 1.00 86.19 70 LEU A C 1
ATOM 552 O O . LEU A 1 70 ? -4.163 -7.743 -1.085 1.00 86.19 70 LEU A O 1
ATOM 556 N N . PRO A 1 71 ? -5.726 -6.971 0.361 1.00 88.75 71 PRO A N 1
ATOM 557 C CA . PRO A 1 71 ? -5.898 -5.680 -0.286 1.00 88.75 71 PRO A CA 1
ATOM 558 C C . PRO A 1 71 ? -4.549 -4.986 -0.481 1.00 88.75 71 PRO A C 1
ATOM 560 O O . PRO A 1 71 ? -3.808 -4.768 0.476 1.00 88.75 71 PRO A O 1
ATOM 563 N N . THR A 1 72 ? -4.210 -4.665 -1.732 1.00 89.12 72 THR A N 1
ATOM 564 C CA . THR A 1 72 ? -2.927 -4.029 -2.060 1.00 89.12 72 THR A CA 1
ATOM 565 C C . THR A 1 72 ? -3.116 -2.748 -2.858 1.00 89.12 72 THR A C 1
ATOM 567 O O . THR A 1 72 ? -3.766 -2.758 -3.908 1.00 89.12 72 THR A O 1
ATOM 570 N N . VAL A 1 73 ? -2.469 -1.680 -2.392 1.00 90.81 73 VAL A N 1
ATOM 571 C CA . VAL A 1 73 ? -2.270 -0.421 -3.110 1.00 90.81 73 VAL A CA 1
ATOM 572 C C . VAL A 1 73 ? -0.850 -0.391 -3.657 1.00 90.81 73 VAL A C 1
ATOM 574 O O . VAL A 1 73 ? 0.123 -0.410 -2.907 1.00 90.81 73 VAL A O 1
ATOM 577 N N . LEU A 1 74 ? -0.730 -0.318 -4.977 1.00 89.56 74 LEU A N 1
ATOM 578 C CA . LEU A 1 74 ? 0.544 -0.155 -5.656 1.00 89.56 74 LEU A CA 1
ATOM 579 C C . LEU A 1 74 ? 0.720 1.302 -6.091 1.00 89.56 74 LEU A C 1
ATOM 581 O O . LEU A 1 74 ? -0.065 1.817 -6.887 1.00 89.56 74 LEU A O 1
ATOM 585 N N . LEU A 1 75 ? 1.767 1.950 -5.598 1.00 89.62 75 LEU A N 1
ATOM 586 C CA . LEU A 1 75 ? 2.183 3.293 -5.981 1.00 89.62 75 LEU A CA 1
ATOM 587 C C . LEU A 1 75 ? 3.207 3.182 -7.105 1.00 89.62 75 LEU A C 1
ATOM 589 O O . LEU A 1 75 ? 4.157 2.414 -6.995 1.00 89.62 75 LEU A O 1
ATOM 593 N N . SER A 1 76 ? 3.044 3.922 -8.198 1.00 87.25 76 SER A N 1
ATOM 594 C CA . SER A 1 76 ? 4.055 3.905 -9.260 1.00 87.25 76 SER A CA 1
ATOM 595 C C . SER A 1 76 ? 4.072 5.184 -10.077 1.00 87.25 76 SER A C 1
ATOM 597 O O . SER A 1 76 ? 3.032 5.757 -10.390 1.00 87.25 76 SER A O 1
ATOM 599 N N . SER A 1 77 ? 5.258 5.595 -10.516 1.00 83.81 77 SER A N 1
ATOM 600 C CA . SER A 1 77 ? 5.408 6.580 -11.592 1.00 83.81 77 SER A CA 1
ATOM 601 C C . SER A 1 77 ? 5.102 5.995 -12.984 1.00 83.81 77 SER A C 1
ATOM 603 O O . SER A 1 77 ? 4.921 6.744 -13.944 1.00 83.81 77 SER A O 1
ATOM 605 N N . ARG A 1 78 ? 5.009 4.661 -13.121 1.00 76.75 78 ARG A N 1
ATOM 606 C CA . ARG A 1 78 ? 4.834 3.940 -14.395 1.00 76.75 78 ARG A CA 1
ATOM 607 C C . ARG A 1 78 ? 3.631 2.989 -14.355 1.00 76.75 78 ARG A C 1
ATOM 609 O O . ARG A 1 78 ? 3.717 1.846 -13.914 1.00 76.75 78 ARG A O 1
ATOM 616 N N . VAL A 1 79 ? 2.510 3.419 -14.936 1.00 62.75 79 VAL A N 1
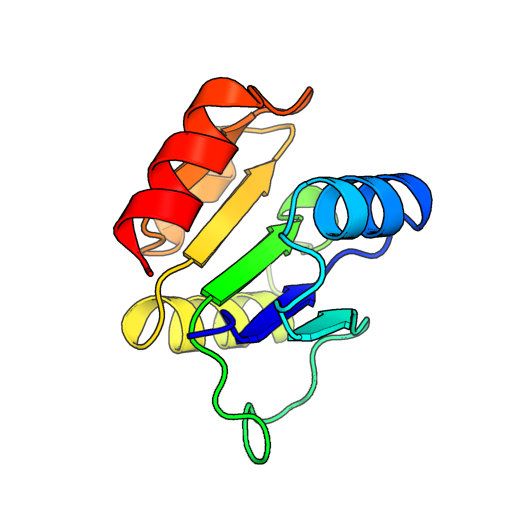ATOM 617 C CA . VAL A 1 79 ? 1.224 2.682 -14.936 1.00 62.75 79 VAL A CA 1
ATOM 618 C C . VAL A 1 79 ? 1.314 1.270 -15.555 1.00 62.75 79 VAL A C 1
ATOM 620 O O . VAL A 1 79 ? 0.592 0.360 -15.146 1.00 62.75 79 VAL A O 1
ATOM 623 N N . ALA A 1 80 ? 2.213 1.047 -16.521 1.00 58.53 80 ALA A N 1
ATOM 624 C CA . ALA A 1 80 ? 2.338 -0.232 -17.231 1.00 58.53 80 ALA A CA 1
ATOM 625 C C . ALA A 1 80 ? 2.821 -1.395 -16.341 1.00 58.53 80 ALA A C 1
ATOM 627 O O . ALA A 1 80 ? 2.417 -2.542 -16.551 1.00 58.53 80 ALA A O 1
ATOM 628 N N . THR A 1 81 ? 3.652 -1.112 -15.335 1.00 58.88 81 THR A N 1
ATOM 629 C CA . THR A 1 81 ? 4.246 -2.121 -14.443 1.00 58.88 81 THR A CA 1
ATOM 630 C C . THR A 1 81 ? 3.198 -2.728 -13.511 1.00 58.88 81 THR A C 1
ATOM 632 O O . THR A 1 81 ? 3.274 -3.901 -13.154 1.00 58.88 81 THR A O 1
ATOM 635 N N . ALA A 1 82 ? 2.168 -1.950 -13.185 1.00 58.06 82 ALA A N 1
ATOM 636 C CA . ALA A 1 82 ? 1.206 -2.245 -12.140 1.00 58.06 82 ALA A CA 1
ATOM 637 C C . ALA A 1 82 ? 0.148 -3.300 -12.502 1.00 58.06 82 ALA A C 1
ATOM 639 O O . ALA A 1 82 ? -0.227 -4.125 -11.668 1.00 58.06 82 ALA A O 1
ATOM 640 N N . ARG A 1 83 ? -0.290 -3.349 -13.769 1.00 59.34 83 ARG A N 1
ATOM 641 C CA . ARG A 1 83 ? -1.335 -4.288 -14.235 1.00 59.34 83 ARG A CA 1
ATOM 642 C C . ARG A 1 83 ? -0.963 -5.768 -14.088 1.00 59.34 83 ARG A C 1
ATOM 644 O O . ARG A 1 83 ? -1.837 -6.624 -14.149 1.00 59.34 83 ARG A O 1
ATOM 651 N N . ARG A 1 84 ? 0.321 -6.092 -13.912 1.00 63.00 84 ARG A N 1
ATOM 652 C CA . ARG A 1 84 ? 0.821 -7.477 -13.884 1.00 63.00 84 ARG A CA 1
ATOM 653 C C . ARG A 1 84 ? 0.800 -8.125 -12.494 1.00 63.00 84 ARG A C 1
ATOM 655 O O . ARG A 1 84 ? 1.087 -9.317 -12.388 1.00 63.00 84 ARG A O 1
ATOM 662 N N . HIS A 1 85 ? 0.452 -7.375 -11.446 1.00 61.62 85 HIS A N 1
ATOM 663 C CA . HIS A 1 85 ? 0.640 -7.812 -10.058 1.00 61.62 85 HIS A CA 1
ATOM 664 C C . HIS A 1 85 ? -0.600 -8.370 -9.357 1.00 61.62 85 HIS A C 1
ATOM 666 O O . HIS A 1 85 ? -0.465 -8.874 -8.250 1.00 61.62 85 HIS A O 1
ATOM 672 N N . GLY A 1 86 ? -1.777 -8.362 -9.994 1.00 65.19 86 GLY A N 1
ATOM 673 C CA . GLY A 1 86 ? -3.012 -8.817 -9.335 1.00 65.19 86 GLY A CA 1
ATOM 674 C C . GLY A 1 86 ? -3.395 -7.952 -8.129 1.00 65.19 86 GLY A C 1
ATOM 675 O O . GLY A 1 86 ? -4.013 -8.449 -7.201 1.00 65.19 86 GLY A O 1
ATOM 676 N N . VAL A 1 87 ? -2.980 -6.682 -8.138 1.00 73.12 87 VAL A N 1
ATOM 677 C CA . VAL A 1 87 ? -3.216 -5.706 -7.068 1.00 73.12 87 VAL A CA 1
ATOM 678 C C . VAL A 1 87 ? -4.622 -5.119 -7.152 1.00 73.12 87 VAL A C 1
ATOM 680 O O . VAL A 1 87 ? -5.189 -5.012 -8.241 1.00 73.12 87 VAL A O 1
ATOM 683 N N . CYS A 1 88 ? -5.163 -4.708 -6.006 1.00 78.81 88 CYS A N 1
ATOM 684 C CA . CYS A 1 88 ? -6.512 -4.151 -5.904 1.00 78.81 88 CYS A CA 1
ATOM 685 C C . CYS A 1 88 ? -6.594 -2.723 -6.445 1.00 78.81 88 CYS A C 1
ATOM 687 O O . CYS A 1 88 ? -7.558 -2.378 -7.126 1.00 78.81 88 CYS A O 1
ATOM 689 N N . LEU A 1 89 ? -5.582 -1.901 -6.160 1.00 84.44 89 LEU A N 1
ATOM 690 C CA . LEU A 1 89 ? -5.546 -0.504 -6.572 1.00 84.44 89 LEU A CA 1
ATOM 691 C C . LEU A 1 89 ? -4.150 -0.117 -7.050 1.00 84.44 89 LEU A C 1
ATOM 693 O O . LEU A 1 89 ? -3.142 -0.482 -6.449 1.00 84.44 89 LEU A O 1
ATOM 697 N N . VAL A 1 90 ? -4.101 0.660 -8.128 1.00 88.19 90 VAL A N 1
ATOM 698 C CA . VAL A 1 90 ? -2.872 1.257 -8.649 1.00 88.19 90 VAL A CA 1
ATOM 699 C C . VAL A 1 90 ? -3.034 2.763 -8.611 1.00 88.19 90 VAL A C 1
ATOM 701 O O . VAL A 1 90 ? -3.939 3.292 -9.257 1.00 88.19 90 VAL A O 1
ATOM 704 N N . LEU A 1 91 ? -2.147 3.449 -7.899 1.00 88.75 91 LEU A N 1
ATOM 705 C CA . LEU A 1 91 ? -2.142 4.901 -7.807 1.00 88.75 91 LEU A CA 1
ATOM 706 C C . LEU A 1 91 ? -0.891 5.473 -8.489 1.00 88.75 91 LEU A C 1
ATOM 708 O O . LEU A 1 91 ? 0.228 5.053 -8.172 1.00 88.75 91 LEU A O 1
ATOM 712 N N . PRO A 1 92 ? -1.048 6.421 -9.432 1.00 88.75 92 PRO A N 1
ATOM 713 C CA . PRO A 1 92 ? 0.091 7.122 -10.001 1.00 88.75 92 PRO A CA 1
ATOM 714 C C . PRO A 1 92 ? 0.733 8.043 -8.955 1.00 88.75 92 PRO A C 1
ATOM 716 O O . PRO A 1 92 ? 0.068 8.480 -8.017 1.00 88.75 92 PRO A O 1
ATOM 719 N N . LYS A 1 93 ? 2.012 8.379 -9.143 1.00 85.19 93 LYS A N 1
ATOM 720 C CA . LYS A 1 93 ? 2.656 9.503 -8.444 1.00 85.19 93 LYS A CA 1
ATOM 721 C C . LYS A 1 93 ? 2.525 10.785 -9.291 1.00 85.19 93 LYS A C 1
ATOM 723 O O . LYS A 1 93 ? 2.810 10.715 -10.488 1.00 85.19 93 LYS A O 1
ATOM 728 N N . PRO A 1 94 ? 2.147 11.946 -8.713 1.00 85.56 94 PRO A N 1
ATOM 729 C CA . PRO A 1 94 ? 1.798 12.169 -7.304 1.00 85.56 94 PRO A CA 1
ATOM 730 C C . PRO A 1 94 ? 0.481 11.485 -6.902 1.00 85.56 94 PRO A C 1
ATOM 732 O O . PRO A 1 94 ? -0.430 11.372 -7.721 1.00 85.56 94 PRO A O 1
ATOM 735 N N . ILE A 1 95 ? 0.397 11.031 -5.643 1.00 87.94 95 ILE A N 1
ATOM 736 C CA . ILE A 1 95 ? -0.722 10.210 -5.157 1.00 87.94 95 ILE A CA 1
ATOM 737 C C . ILE A 1 95 ? -2.033 11.015 -5.205 1.00 87.94 95 ILE A C 1
ATOM 739 O O . ILE A 1 95 ? -2.125 12.063 -4.561 1.00 87.94 95 ILE A O 1
ATOM 743 N N . PRO A 1 96 ? -3.083 10.521 -5.885 1.00 89.38 96 PRO A N 1
ATOM 744 C CA . PRO A 1 96 ? -4.415 11.107 -5.803 1.00 89.38 96 PRO A CA 1
ATOM 745 C C . PRO A 1 96 ? -5.052 10.770 -4.446 1.00 89.38 96 PRO A C 1
ATOM 747 O O . PRO A 1 96 ? -5.740 9.758 -4.299 1.00 89.38 96 PRO A O 1
ATOM 750 N N . LEU A 1 97 ? -4.827 11.636 -3.452 1.00 88.25 97 LEU A N 1
ATOM 751 C CA . LEU A 1 97 ? -5.256 11.429 -2.061 1.00 88.25 97 LEU A CA 1
ATOM 752 C C . LEU A 1 97 ? -6.735 11.032 -1.902 1.00 88.25 97 LEU A C 1
ATOM 754 O O . LEU A 1 97 ? -6.994 10.091 -1.156 1.00 88.25 97 LEU A O 1
ATOM 758 N N . PRO A 1 98 ? -7.710 11.630 -2.624 1.00 89.69 98 PRO A N 1
ATOM 759 C CA . PRO A 1 98 ? -9.113 11.230 -2.489 1.00 89.69 98 PRO A CA 1
ATOM 760 C C . PRO A 1 98 ? -9.363 9.749 -2.805 1.00 89.69 98 PRO A C 1
ATOM 762 O O . PRO A 1 98 ? -10.188 9.114 -2.154 1.00 89.69 98 PRO A O 1
ATOM 765 N N . LEU A 1 99 ? -8.635 9.184 -3.776 1.00 87.94 99 LEU A N 1
ATOM 766 C CA . LEU A 1 99 ? -8.756 7.768 -4.129 1.00 87.94 99 LEU A CA 1
ATOM 767 C C . LEU A 1 99 ? -8.113 6.867 -3.076 1.00 87.94 99 LEU A C 1
ATOM 769 O O . LEU A 1 99 ? -8.650 5.805 -2.778 1.00 87.94 99 LEU A O 1
ATOM 773 N N . PHE A 1 100 ? -6.984 7.296 -2.507 1.00 88.62 100 PHE A N 1
ATOM 774 C CA . PHE A 1 100 ? -6.349 6.580 -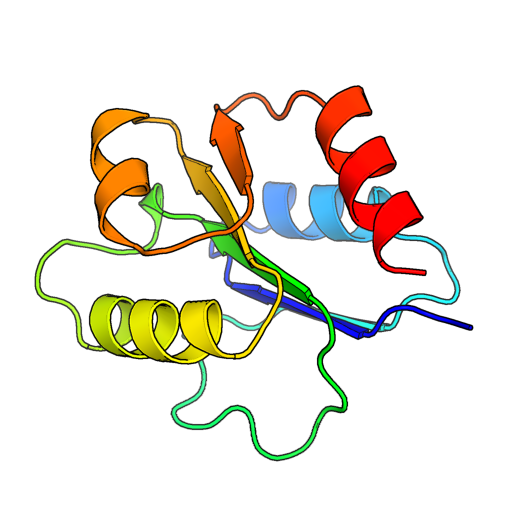1.405 1.00 88.62 100 PHE A CA 1
ATOM 775 C C . PHE A 1 100 ? -7.280 6.520 -0.189 1.00 88.62 100 PHE A C 1
ATOM 777 O O . PHE A 1 100 ? -7.544 5.435 0.319 1.00 88.62 100 PHE A O 1
ATOM 784 N N . TYR A 1 101 ? -7.854 7.658 0.216 1.00 86.88 101 TYR A N 1
ATOM 785 C CA . TYR A 1 101 ? -8.780 7.717 1.347 1.00 86.88 101 TYR A CA 1
ATOM 786 C C . TYR A 1 101 ? -10.025 6.861 1.135 1.00 86.88 101 TYR A C 1
ATOM 788 O O . TYR A 1 101 ? -10.368 6.083 2.016 1.00 86.88 101 TYR A O 1
ATOM 796 N N . ALA A 1 102 ? -10.670 6.957 -0.032 1.00 88.12 102 ALA A N 1
ATOM 797 C CA . ALA A 1 102 ? -11.859 6.160 -0.327 1.00 88.12 102 ALA A CA 1
ATOM 798 C C . ALA A 1 102 ? -11.574 4.650 -0.285 1.00 88.12 102 ALA A C 1
ATOM 800 O O . ALA A 1 102 ? -12.412 3.872 0.163 1.00 88.12 102 ALA A O 1
ATOM 801 N N . PHE A 1 103 ? -10.388 4.231 -0.734 1.00 88.19 103 PHE A N 1
ATOM 802 C CA . PHE A 1 103 ? -9.987 2.830 -0.678 1.00 88.19 103 PHE A CA 1
ATOM 803 C C . PHE A 1 103 ? -9.728 2.360 0.753 1.00 88.19 103 PHE A C 1
ATOM 805 O O . PHE A 1 103 ? -10.215 1.304 1.139 1.00 88.19 103 PHE A O 1
ATOM 812 N N . VAL A 1 104 ? -8.984 3.141 1.539 1.00 85.44 104 VAL A N 1
ATOM 813 C CA . VAL A 1 104 ? -8.702 2.824 2.945 1.00 85.44 104 VAL A CA 1
ATOM 814 C C . VAL A 1 104 ? -9.995 2.777 3.763 1.00 85.44 104 VAL A C 1
ATOM 816 O O . VAL A 1 104 ? -10.170 1.860 4.556 1.00 85.44 104 VAL A O 1
ATOM 819 N N . ASP A 1 105 ? -10.915 3.718 3.547 1.00 85.50 105 ASP A N 1
ATOM 820 C CA . ASP A 1 105 ? -12.213 3.763 4.229 1.00 85.50 105 ASP A CA 1
ATOM 821 C C . ASP A 1 105 ? -13.071 2.526 3.926 1.00 85.50 105 ASP A C 1
ATOM 823 O O . ASP A 1 105 ? -13.669 1.954 4.827 1.00 85.50 105 ASP A O 1
ATOM 827 N N . ALA A 1 106 ? -13.043 2.035 2.683 1.00 85.81 106 ALA A N 1
ATOM 828 C CA . ALA A 1 106 ? -13.751 0.816 2.288 1.00 85.81 106 ALA A CA 1
ATOM 829 C C . ALA A 1 106 ? -13.184 -0.482 2.905 1.00 85.81 106 ALA A C 1
ATOM 831 O O . ALA A 1 106 ? -13.821 -1.530 2.789 1.00 85.81 106 ALA A O 1
ATOM 832 N N . LEU A 1 107 ? -11.988 -0.439 3.506 1.00 83.06 107 LEU A N 1
ATOM 833 C CA . LEU A 1 107 ? -11.361 -1.577 4.190 1.00 83.06 107 LEU A CA 1
ATOM 834 C C . LEU A 1 107 ? -11.601 -1.593 5.707 1.00 83.06 107 LEU A C 1
ATOM 836 O O . LEU A 1 107 ? -11.220 -2.573 6.353 1.00 83.06 107 LEU A O 1
ATOM 840 N N . ARG A 1 108 ? -12.179 -0.526 6.269 1.00 78.00 108 ARG A N 1
ATOM 841 C CA . ARG A 1 108 ? -12.511 -0.415 7.697 1.00 78.00 108 ARG A CA 1
ATOM 842 C C . ARG A 1 108 ? -13.901 -0.967 7.998 1.00 78.00 108 ARG A C 1
ATOM 844 O O . ARG A 1 108 ? -14.068 -1.459 9.139 1.00 78.00 108 ARG A O 1
#